Protein AF-A0A822IN46-F1 (afdb_monomer_lite)

Radius of gyration: 21.76 Å; chains: 1; bounding box: 36×29×67 Å

Foldseek 3Di:
DVVVVVVVVVVVVVVVVCVVVVVVVVVVVVVVVVLVVVFPWDWDQDPVGIDIETKDADAAEDDFDDDPDDDNSVSVVVCCVPVNRRYID

Structure (mmCIF, N/CA/C/O backbone):
data_AF-A0A822IN46-F1
#
_entry.id   AF-A0A822IN46-F1
#
loop_
_atom_site.group_PDB
_atom_site.id
_atom_site.type_symbol
_atom_site.label_atom_id
_atom_site.label_alt_id
_atom_site.label_comp_id
_atom_site.label_asym_id
_atom_site.label_entity_id
_atom_site.label_seq_id
_atom_site.pdbx_PDB_ins_code
_atom_site.Cartn_x
_atom_site.Cartn_y
_atom_site.Cartn_z
_atom_site.occupancy
_atom_site.B_iso_or_equiv
_atom_site.auth_seq_id
_atom_site.auth_comp_id
_atom_site.auth_asym_id
_atom_site.auth_atom_id
_atom_site.pdbx_PDB_model_num
ATOM 1 N N . MET A 1 1 ? 16.664 -1.968 -47.526 1.00 68.69 1 MET A N 1
ATOM 2 C CA . MET A 1 1 ? 17.584 -1.366 -46.534 1.00 68.69 1 MET A CA 1
ATOM 3 C C . MET A 1 1 ? 16.860 -0.453 -45.538 1.00 68.69 1 MET A C 1
ATOM 5 O O . MET A 1 1 ? 17.013 -0.674 -44.348 1.00 68.69 1 MET A O 1
ATOM 9 N N . GLY A 1 2 ? 16.018 0.498 -45.981 1.00 91.12 2 GLY A N 1
ATOM 10 C CA . GLY A 1 2 ? 15.327 1.444 -45.080 1.00 91.12 2 GLY A CA 1
ATOM 11 C C . GLY A 1 2 ? 14.419 0.810 -44.013 1.00 91.12 2 GLY A C 1
ATOM 12 O O . GLY A 1 2 ? 14.574 1.113 -42.839 1.00 91.12 2 GLY A O 1
ATOM 13 N N . ILE A 1 3 ? 13.544 -0.130 -44.393 1.00 94.75 3 ILE A N 1
ATOM 14 C CA . ILE A 1 3 ? 12.590 -0.764 -43.458 1.00 94.75 3 ILE A CA 1
ATOM 15 C C . ILE A 1 3 ? 13.308 -1.532 -42.338 1.00 94.75 3 ILE A C 1
ATOM 17 O O . ILE A 1 3 ? 12.959 -1.393 -41.170 1.00 94.75 3 ILE A O 1
ATOM 21 N N . LEU A 1 4 ? 14.344 -2.305 -42.681 1.00 94.94 4 LEU A N 1
ATOM 22 C CA . LEU A 1 4 ? 15.131 -3.065 -41.704 1.00 94.94 4 LEU A CA 1
ATOM 23 C C . LEU A 1 4 ? 15.801 -2.138 -40.679 1.00 94.94 4 LEU A C 1
ATOM 25 O O . LEU A 1 4 ? 15.751 -2.404 -39.483 1.00 94.94 4 LEU A O 1
ATOM 29 N N . MET A 1 5 ? 16.379 -1.028 -41.142 1.00 95.12 5 MET A N 1
ATOM 30 C CA . MET A 1 5 ? 17.006 -0.034 -40.272 1.00 95.12 5 MET A CA 1
ATOM 31 C C . MET A 1 5 ? 15.987 0.615 -39.324 1.00 95.12 5 MET A C 1
ATOM 33 O O . MET A 1 5 ? 16.260 0.747 -38.135 1.00 95.12 5 MET A O 1
ATOM 37 N N . THR A 1 6 ? 14.791 0.955 -39.816 1.00 96.75 6 THR A N 1
ATOM 38 C CA . THR A 1 6 ? 13.707 1.492 -38.979 1.00 96.75 6 THR A CA 1
ATOM 39 C C . THR A 1 6 ? 13.286 0.506 -37.889 1.00 96.75 6 THR A C 1
ATOM 41 O O . THR A 1 6 ? 13.152 0.900 -36.733 1.00 96.75 6 THR A O 1
ATOM 44 N N . VAL A 1 7 ? 13.122 -0.777 -38.224 1.00 97.62 7 VAL A N 1
ATOM 45 C CA . VAL A 1 7 ? 12.754 -1.814 -37.244 1.00 97.62 7 VAL A CA 1
ATOM 46 C C . VAL A 1 7 ? 13.825 -1.958 -36.163 1.00 97.62 7 VAL A C 1
ATOM 48 O O . VAL A 1 7 ? 13.492 -1.998 -34.981 1.00 97.62 7 VAL A O 1
ATOM 51 N N . ILE A 1 8 ? 15.105 -1.975 -36.544 1.00 97.88 8 ILE A N 1
ATOM 52 C CA . ILE A 1 8 ? 16.218 -2.062 -35.588 1.00 97.88 8 ILE A CA 1
ATOM 53 C C . ILE A 1 8 ? 16.188 -0.881 -34.615 1.00 97.88 8 ILE A C 1
ATOM 55 O O . ILE A 1 8 ? 16.295 -1.083 -33.408 1.00 97.88 8 ILE A O 1
ATOM 59 N N . ILE A 1 9 ? 15.992 0.340 -35.118 1.00 97.88 9 ILE A N 1
ATOM 60 C CA . ILE A 1 9 ? 15.921 1.536 -34.271 1.00 97.88 9 ILE A CA 1
ATOM 61 C C . ILE A 1 9 ? 14.765 1.422 -33.270 1.00 97.88 9 ILE A C 1
ATOM 63 O O . ILE A 1 9 ? 14.970 1.676 -32.087 1.00 97.88 9 ILE A O 1
ATOM 67 N N . LEU A 1 10 ? 13.576 0.987 -33.701 1.00 98.25 10 LEU A N 1
ATOM 68 C CA . LEU A 1 10 ? 12.429 0.822 -32.800 1.00 98.25 10 LEU A CA 1
ATOM 69 C C . LEU A 1 10 ? 12.697 -0.208 -31.700 1.00 98.25 10 LEU A C 1
ATOM 71 O O . LEU A 1 10 ? 12.404 0.054 -30.535 1.00 98.25 10 LEU A O 1
ATOM 75 N N . VAL A 1 11 ? 13.292 -1.351 -32.048 1.00 98.38 11 VAL A N 1
ATOM 76 C CA . VAL A 1 11 ? 13.654 -2.383 -31.065 1.00 98.38 11 VAL A CA 1
ATOM 77 C C . VAL A 1 11 ? 14.656 -1.839 -30.052 1.00 98.38 11 VAL A C 1
ATOM 79 O O . VAL A 1 11 ? 14.475 -2.042 -28.854 1.00 98.38 11 VAL A O 1
ATOM 82 N N . LEU A 1 12 ? 15.678 -1.112 -30.507 1.00 98.50 12 LEU A N 1
ATOM 83 C CA . LEU A 1 12 ? 16.675 -0.513 -29.620 1.00 98.50 12 LEU A CA 1
ATOM 84 C C . LEU A 1 12 ? 16.061 0.543 -28.698 1.00 98.50 12 LEU A C 1
ATOM 86 O O . LEU A 1 12 ? 16.397 0.576 -27.518 1.00 98.50 12 LEU A O 1
ATOM 90 N N . VAL A 1 13 ? 15.133 1.361 -29.199 1.00 98.44 13 VAL A N 1
ATOM 91 C CA . VAL A 1 13 ? 14.416 2.349 -28.381 1.00 98.44 13 VAL A CA 1
ATOM 92 C C . VAL A 1 13 ? 13.569 1.656 -27.314 1.00 98.44 13 VAL A C 1
ATOM 94 O O . VAL A 1 13 ? 13.662 2.016 -26.144 1.00 98.44 13 VAL A O 1
ATOM 97 N N . VAL A 1 14 ? 12.789 0.632 -27.672 1.00 98.38 14 VAL A N 1
ATOM 98 C CA . VAL A 1 14 ? 11.985 -0.125 -26.696 1.00 98.38 14 VAL A CA 1
ATOM 99 C C . VAL A 1 14 ? 12.883 -0.816 -25.669 1.00 98.38 14 VAL A C 1
ATOM 101 O O . VAL A 1 14 ? 12.619 -0.724 -24.472 1.00 98.38 14 VAL A O 1
ATOM 104 N N 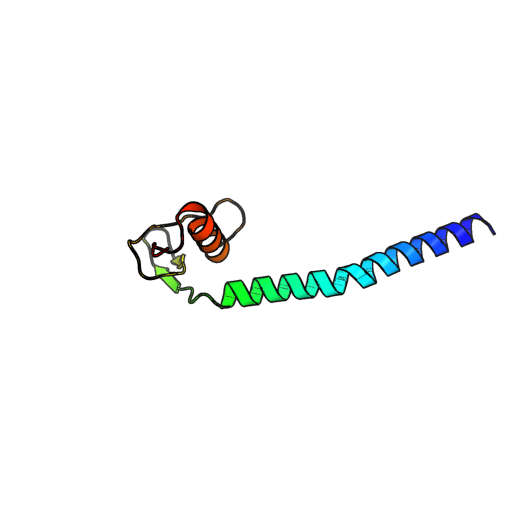. ALA A 1 15 ? 13.970 -1.453 -26.108 1.00 98.19 15 ALA A N 1
ATOM 105 C CA . ALA A 1 15 ? 14.931 -2.090 -25.213 1.00 98.19 15 ALA A CA 1
ATOM 106 C C . ALA A 1 15 ? 15.572 -1.076 -24.254 1.00 98.19 15 ALA A C 1
ATOM 108 O O . ALA A 1 15 ? 15.703 -1.361 -23.067 1.00 98.19 15 ALA A O 1
ATOM 109 N N . MET A 1 16 ? 15.913 0.120 -24.744 1.00 98.12 16 MET A N 1
ATOM 110 C CA . MET A 1 16 ? 16.439 1.207 -23.923 1.00 98.12 16 MET A CA 1
ATOM 111 C C . MET A 1 16 ? 15.409 1.680 -22.892 1.00 98.12 16 MET A C 1
ATOM 113 O O . MET A 1 16 ? 15.751 1.808 -21.722 1.00 98.12 16 MET A O 1
ATOM 117 N N . LEU A 1 17 ? 14.146 1.882 -23.284 1.00 98.31 17 LEU A N 1
ATOM 118 C CA . LEU A 1 17 ? 13.078 2.261 -22.352 1.00 98.31 17 LEU A CA 1
ATOM 119 C C . LEU A 1 17 ? 12.886 1.203 -21.260 1.00 98.31 17 LEU A C 1
ATOM 121 O O . LEU A 1 17 ? 12.876 1.538 -20.079 1.00 98.31 17 LEU A O 1
ATOM 125 N N . VAL A 1 18 ? 12.821 -0.079 -21.630 1.00 98.00 18 VAL A N 1
ATOM 126 C CA . VAL A 1 18 ? 12.707 -1.182 -20.662 1.00 98.00 18 VAL A CA 1
ATOM 127 C C . VAL A 1 18 ? 13.921 -1.226 -19.733 1.00 98.00 18 VAL A C 1
ATOM 129 O O . VAL A 1 18 ? 13.750 -1.332 -18.520 1.00 98.00 18 VAL A O 1
ATOM 132 N N . ALA A 1 19 ? 15.136 -1.099 -20.270 1.00 97.50 19 ALA A N 1
ATOM 133 C CA . ALA A 1 19 ? 16.366 -1.117 -19.480 1.00 97.50 19 ALA A CA 1
ATOM 134 C C . ALA A 1 19 ? 16.435 0.038 -18.468 1.00 97.50 19 ALA A C 1
ATOM 136 O O . ALA A 1 19 ? 16.968 -0.142 -17.374 1.00 97.50 19 ALA A O 1
ATOM 137 N N . LEU A 1 20 ? 15.874 1.202 -18.809 1.00 97.56 20 LEU A N 1
ATOM 138 C CA . LEU A 1 20 ? 15.811 2.361 -17.918 1.00 97.56 20 LEU A CA 1
ATOM 139 C C . LEU A 1 20 ? 14.676 2.257 -16.886 1.00 97.56 20 LEU A C 1
ATOM 141 O O . LEU A 1 20 ? 14.856 2.673 -15.743 1.00 97.56 20 LEU A O 1
ATOM 145 N N . SER A 1 21 ? 13.519 1.700 -17.254 1.00 97.75 21 SER A N 1
ATOM 146 C CA . SER A 1 21 ? 12.344 1.623 -16.374 1.00 97.75 21 SER A CA 1
ATOM 147 C C . SER A 1 21 ? 12.375 0.439 -15.408 1.00 97.75 21 SER A C 1
ATOM 149 O O . SER A 1 21 ? 11.957 0.582 -14.259 1.00 97.75 21 SER A O 1
ATOM 151 N N . LEU A 1 22 ? 12.870 -0.724 -15.841 1.00 97.75 22 LEU A N 1
ATOM 152 C CA . LEU A 1 22 ? 12.781 -1.961 -15.062 1.00 97.75 22 LEU A CA 1
ATOM 153 C C . LEU A 1 22 ? 13.487 -1.876 -13.694 1.00 97.75 22 LEU A C 1
ATOM 155 O O . LEU A 1 22 ? 12.880 -2.284 -12.706 1.00 97.75 22 LEU A O 1
ATOM 159 N N . PRO A 1 23 ? 14.705 -1.312 -13.561 1.00 97.94 23 PRO A N 1
ATOM 160 C CA . PRO A 1 23 ? 15.355 -1.198 -12.256 1.00 97.94 23 PRO A CA 1
ATOM 161 C C . PRO A 1 23 ? 14.577 -0.320 -11.271 1.00 97.94 23 PRO A C 1
ATOM 163 O O . PRO A 1 23 ? 14.540 -0.634 -10.083 1.00 97.94 23 PRO A O 1
ATOM 166 N N . ASN A 1 24 ? 13.952 0.760 -11.750 1.00 97.25 24 ASN A N 1
ATOM 167 C CA . ASN A 1 24 ? 13.141 1.644 -10.912 1.00 97.25 24 ASN A CA 1
ATOM 168 C C . ASN A 1 24 ? 11.861 0.937 -10.473 1.00 97.25 24 ASN A C 1
ATOM 170 O O . ASN A 1 24 ? 11.602 0.861 -9.281 1.00 97.25 24 ASN A O 1
ATOM 174 N N . PHE A 1 25 ? 11.160 0.288 -11.406 1.00 97.56 25 PHE A N 1
ATOM 175 C CA . PHE A 1 25 ? 9.983 -0.515 -11.082 1.00 97.56 25 PHE A CA 1
ATOM 176 C C . PHE A 1 25 ? 10.284 -1.574 -10.009 1.00 97.56 25 PHE A C 1
ATOM 178 O O . PHE A 1 25 ? 9.558 -1.699 -9.029 1.00 97.56 25 PHE A O 1
ATOM 185 N N . MET A 1 26 ? 11.399 -2.300 -10.139 1.00 97.94 26 MET A N 1
ATOM 186 C CA . MET A 1 26 ? 11.789 -3.310 -9.149 1.00 97.94 26 MET A CA 1
ATOM 187 C C . MET A 1 26 ? 12.132 -2.704 -7.781 1.00 97.94 26 MET A C 1
ATOM 189 O O . MET A 1 26 ? 11.845 -3.318 -6.751 1.00 97.94 26 MET A O 1
ATOM 193 N N . ARG A 1 27 ? 12.741 -1.511 -7.750 1.00 97.88 27 ARG A N 1
ATOM 194 C CA . ARG A 1 27 ? 12.994 -0.778 -6.500 1.00 97.88 27 ARG A CA 1
ATOM 195 C C . ARG A 1 27 ? 11.690 -0.344 -5.844 1.00 97.88 27 ARG A C 1
ATOM 197 O O . ARG A 1 27 ? 11.555 -0.551 -4.644 1.00 97.88 27 ARG A O 1
ATOM 204 N N . ASP A 1 28 ? 10.746 0.177 -6.618 1.00 97.25 28 ASP A N 1
ATOM 205 C CA . ASP A 1 28 ? 9.454 0.647 -6.116 1.00 97.25 28 ASP A CA 1
ATOM 206 C C . ASP A 1 28 ? 8.640 -0.516 -5.533 1.00 97.25 28 ASP A C 1
ATOM 208 O O . ASP A 1 28 ? 8.124 -0.417 -4.421 1.00 97.25 28 ASP A O 1
ATOM 212 N N . ILE A 1 29 ? 8.616 -1.669 -6.216 1.00 96.75 29 ILE A N 1
ATOM 213 C CA . ILE A 1 29 ? 7.984 -2.892 -5.696 1.00 96.75 29 ILE A CA 1
ATOM 214 C C . ILE A 1 29 ? 8.628 -3.328 -4.380 1.00 96.75 29 ILE A C 1
ATOM 216 O O . ILE A 1 29 ? 7.925 -3.663 -3.427 1.00 96.75 29 ILE A O 1
ATOM 220 N N . LYS A 1 30 ? 9.963 -3.309 -4.299 1.00 97.38 30 LYS A N 1
ATOM 221 C CA . LYS A 1 30 ? 10.665 -3.666 -3.065 1.00 97.38 30 LYS A CA 1
ATOM 222 C C . LYS A 1 30 ? 10.348 -2.690 -1.929 1.00 97.38 30 LYS A C 1
ATOM 224 O O . LYS A 1 30 ? 10.097 -3.136 -0.816 1.00 97.38 30 LYS A O 1
ATOM 229 N N . GLN A 1 31 ? 10.341 -1.388 -2.199 1.00 96.44 31 GLN A N 1
ATOM 230 C CA . GLN A 1 31 ? 10.011 -0.371 -1.199 1.00 96.44 31 GLN A CA 1
ATOM 231 C C . GLN A 1 31 ? 8.571 -0.513 -0.699 1.00 96.44 31 GLN A C 1
ATOM 233 O O . GLN A 1 31 ? 8.350 -0.454 0.506 1.00 96.44 31 GLN A O 1
ATOM 238 N N . ALA A 1 32 ? 7.614 -0.773 -1.594 1.00 93.44 32 ALA A N 1
ATOM 239 C CA . ALA A 1 32 ? 6.226 -1.029 -1.218 1.00 93.44 32 ALA A CA 1
ATOM 240 C C . ALA A 1 32 ? 6.103 -2.264 -0.307 1.00 93.44 32 ALA A C 1
ATOM 242 O O . ALA A 1 32 ? 5.444 -2.209 0.726 1.00 93.44 32 ALA A O 1
ATOM 243 N N . GLN A 1 33 ? 6.805 -3.355 -0.632 1.00 93.56 33 GLN A N 1
ATOM 244 C CA . GLN A 1 33 ? 6.835 -4.559 0.206 1.00 93.56 33 GLN A CA 1
ATOM 245 C C . GLN A 1 33 ? 7.500 -4.317 1.563 1.00 93.56 33 GLN A C 1
ATOM 247 O O . GLN A 1 33 ? 7.006 -4.795 2.583 1.00 93.56 33 GLN A O 1
ATOM 252 N N . ASP A 1 34 ? 8.624 -3.600 1.589 1.00 95.38 34 ASP A N 1
ATOM 253 C CA . ASP A 1 34 ? 9.334 -3.278 2.828 1.00 95.38 34 ASP A CA 1
ATOM 254 C C . ASP A 1 34 ? 8.471 -2.363 3.723 1.00 95.38 34 ASP A C 1
ATOM 256 O O . ASP A 1 34 ? 8.413 -2.575 4.933 1.00 95.38 34 ASP A O 1
ATOM 260 N N . HIS A 1 35 ? 7.726 -1.415 3.141 1.00 92.06 35 HIS A N 1
ATOM 261 C CA . HIS A 1 35 ? 6.754 -0.587 3.859 1.00 92.06 35 HIS A CA 1
ATOM 262 C C . HIS A 1 35 ? 5.597 -1.418 4.425 1.00 92.06 35 HIS A C 1
ATOM 264 O O . HIS A 1 35 ? 5.330 -1.356 5.623 1.00 92.06 35 HIS A O 1
ATOM 270 N N . GLN A 1 36 ? 4.962 -2.262 3.611 1.00 93.12 36 GLN A N 1
ATOM 271 C CA . GLN A 1 36 ? 3.882 -3.143 4.061 1.00 93.12 36 GLN A CA 1
ATOM 272 C C . GLN A 1 36 ? 4.325 -4.060 5.219 1.00 93.12 36 GLN A C 1
ATOM 274 O O . GLN A 1 36 ? 3.568 -4.281 6.164 1.00 93.12 36 GLN A O 1
ATOM 279 N N . ARG A 1 37 ? 5.561 -4.575 5.164 1.00 92.81 37 ARG A N 1
ATOM 280 C CA . ARG A 1 37 ? 6.167 -5.426 6.206 1.00 92.81 37 ARG A CA 1
ATOM 281 C C . ARG A 1 37 ? 6.614 -4.669 7.451 1.00 92.81 37 ARG A C 1
ATOM 283 O O . ARG A 1 37 ? 6.903 -5.301 8.460 1.00 92.81 37 ARG A O 1
ATOM 290 N N . SER A 1 38 ? 6.725 -3.344 7.377 1.00 93.38 38 SER A N 1
ATOM 291 C CA . SER A 1 38 ? 7.084 -2.523 8.536 1.00 93.38 38 SER A CA 1
ATOM 292 C C . SER A 1 38 ? 5.953 -2.427 9.564 1.00 93.38 38 SER A C 1
ATOM 294 O O . SER A 1 38 ? 6.208 -2.096 10.720 1.00 93.38 38 SER A O 1
ATOM 296 N N . PHE A 1 39 ? 4.722 -2.753 9.163 1.00 92.62 39 PHE A N 1
ATOM 297 C CA . PHE A 1 39 ? 3.580 -2.835 10.062 1.00 92.62 39 PHE A CA 1
ATOM 298 C C . PHE A 1 39 ? 3.509 -4.200 10.752 1.00 92.62 39 PHE A C 1
ATOM 300 O O . PHE A 1 39 ? 3.623 -5.243 10.111 1.00 92.62 39 PHE A O 1
ATOM 307 N N . ASP A 1 40 ? 3.247 -4.185 12.058 1.00 93.62 40 ASP A N 1
ATOM 308 C CA . ASP A 1 40 ? 2.909 -5.378 12.843 1.00 93.62 40 ASP A CA 1
ATOM 309 C C . ASP A 1 40 ? 1.439 -5.761 12.590 1.00 93.62 40 ASP A C 1
ATOM 311 O O . ASP A 1 40 ? 0.549 -5.405 13.372 1.00 93.62 40 ASP A O 1
ATOM 315 N N . SER A 1 41 ? 1.168 -6.411 11.448 1.00 95.75 41 SER A N 1
ATOM 316 C CA . SER A 1 41 ? -0.174 -6.904 11.122 1.00 95.75 41 SER A CA 1
ATOM 317 C C . SER A 1 41 ? -0.544 -8.109 11.993 1.00 95.75 41 SER A C 1
ATOM 319 O O . SER A 1 41 ? 0.289 -8.925 12.391 1.00 95.75 41 SER A O 1
ATOM 321 N N . LYS A 1 42 ? -1.826 -8.198 12.341 1.00 96.50 42 LYS A N 1
ATOM 322 C CA . LYS A 1 42 ? -2.402 -9.209 13.227 1.00 96.50 42 LYS A CA 1
ATOM 323 C C . LYS A 1 42 ? -3.666 -9.751 12.605 1.00 96.50 42 LYS A C 1
ATOM 325 O O . LYS A 1 42 ? -4.385 -9.034 11.918 1.00 96.50 42 LYS A O 1
ATOM 330 N N . ILE A 1 43 ? -3.964 -11.006 12.907 1.00 97.69 43 ILE A N 1
ATOM 331 C CA . ILE A 1 43 ? -5.237 -11.628 12.558 1.00 97.69 43 ILE A CA 1
ATOM 332 C C . ILE A 1 43 ? -6.069 -11.735 13.831 1.00 97.69 43 ILE A C 1
ATOM 334 O O . ILE A 1 43 ? -5.584 -12.223 14.852 1.00 97.69 43 ILE A O 1
ATOM 338 N N . ILE A 1 44 ? -7.315 -11.271 13.769 1.00 97.69 44 ILE A N 1
ATOM 339 C CA . ILE A 1 44 ? -8.316 -11.459 14.819 1.00 97.69 44 ILE A CA 1
ATOM 340 C C . ILE A 1 44 ? -9.460 -12.323 14.292 1.00 97.69 44 ILE A C 1
ATOM 342 O O . ILE A 1 44 ? -9.965 -12.100 13.191 1.00 97.69 44 ILE A O 1
ATOM 346 N N . ASP A 1 45 ? -9.884 -13.303 15.086 1.00 98.31 45 ASP A N 1
ATOM 347 C CA . ASP A 1 45 ? -11.071 -14.097 14.784 1.00 98.31 45 ASP A CA 1
ATOM 348 C C . ASP A 1 45 ? -12.334 -13.298 15.107 1.00 98.31 45 ASP A C 1
ATOM 350 O O . ASP A 1 45 ? -12.513 -12.789 16.217 1.00 98.31 45 ASP A O 1
ATOM 354 N N . THR A 1 46 ? -13.232 -13.194 14.130 1.00 97.69 46 THR A N 1
ATOM 355 C CA . THR A 1 46 ? -14.515 -12.502 14.280 1.00 97.69 46 THR A CA 1
ATOM 356 C C . THR A 1 46 ? -15.673 -13.419 13.904 1.00 97.69 46 THR A C 1
ATOM 358 O O . THR A 1 46 ? -15.485 -14.478 13.305 1.00 97.69 46 THR A O 1
ATOM 361 N N . ALA A 1 47 ? -16.905 -12.990 14.190 1.00 98.25 47 ALA A N 1
ATOM 362 C CA . ALA A 1 47 ? -18.103 -13.700 13.737 1.00 98.25 47 ALA A CA 1
ATOM 363 C C . ALA A 1 47 ? -18.197 -13.820 12.199 1.00 98.25 47 ALA A C 1
ATOM 365 O O . ALA A 1 47 ? -18.896 -14.697 11.698 1.00 98.25 47 ALA A O 1
ATOM 366 N N . CYS A 1 48 ? -17.486 -12.968 11.453 1.00 96.75 48 CYS A N 1
ATOM 367 C CA . CYS A 1 48 ? -17.430 -12.983 9.991 1.00 96.75 48 CYS A CA 1
ATOM 368 C C . CYS A 1 48 ? -16.252 -13.808 9.437 1.00 96.75 48 CYS A C 1
ATOM 370 O O . CYS A 1 48 ? -16.066 -13.856 8.223 1.00 96.75 48 CYS A O 1
ATOM 372 N N . GLY A 1 49 ? -15.456 -14.439 10.307 1.00 98.38 49 GLY A N 1
ATOM 373 C CA . GLY A 1 49 ? -14.197 -15.097 9.961 1.00 98.38 49 GLY A CA 1
ATOM 374 C C . GLY A 1 49 ? -12.960 -14.294 10.391 1.00 98.38 49 GLY A C 1
ATOM 375 O O . GLY A 1 49 ? -13.094 -13.251 11.043 1.00 98.38 49 GLY A O 1
ATOM 376 N N . PRO A 1 50 ? -11.754 -14.788 10.069 1.00 98.12 50 PRO A N 1
ATOM 377 C CA . PRO A 1 50 ? -10.504 -14.116 10.406 1.00 98.12 50 PRO A CA 1
ATOM 378 C C . PRO A 1 50 ? -10.352 -12.809 9.619 1.00 98.12 50 PRO A C 1
ATOM 380 O O . PRO A 1 50 ? -10.574 -12.776 8.408 1.00 98.12 50 PRO A O 1
ATOM 383 N N . ILE A 1 51 ? -9.948 -11.740 10.307 1.00 96.69 51 ILE A N 1
ATOM 384 C CA . ILE A 1 51 ? -9.677 -10.427 9.710 1.00 96.69 51 ILE A CA 1
ATOM 385 C C . ILE A 1 51 ? -8.240 -10.019 10.029 1.00 96.69 51 ILE A C 1
ATOM 387 O O . ILE A 1 51 ? -7.848 -9.995 11.196 1.00 96.69 51 ILE A O 1
ATOM 391 N N . GLU A 1 52 ? -7.469 -9.678 8.996 1.00 96.38 52 GLU A N 1
ATOM 392 C CA . GLU A 1 52 ? -6.149 -9.066 9.149 1.00 96.38 52 GLU A CA 1
ATOM 393 C C . GLU A 1 52 ? -6.276 -7.548 9.344 1.00 96.38 52 GLU A C 1
ATOM 395 O O . GLU A 1 52 ? -7.025 -6.878 8.632 1.00 96.38 52 GLU A O 1
ATOM 400 N N . TYR A 1 53 ? -5.541 -7.001 10.308 1.00 95.94 53 TYR A N 1
ATOM 401 C CA . TYR A 1 53 ? -5.500 -5.574 10.619 1.00 95.94 53 TYR A CA 1
ATOM 402 C C . TYR A 1 53 ? -4.110 -5.170 11.122 1.00 95.94 53 TYR A C 1
ATOM 404 O O . TYR A 1 53 ? -3.330 -6.011 11.556 1.00 95.94 53 TYR A O 1
ATOM 412 N N . ALA A 1 54 ? -3.802 -3.877 11.111 1.00 96.56 54 ALA A N 1
ATOM 413 C CA . ALA A 1 54 ? -2.602 -3.324 11.734 1.00 96.56 54 ALA A CA 1
ATOM 414 C C . ALA A 1 54 ? -2.987 -2.110 12.588 1.00 96.56 54 ALA A C 1
ATOM 416 O O . ALA A 1 54 ? -4.047 -1.528 12.379 1.00 96.56 54 ALA A O 1
ATOM 417 N N . ILE A 1 55 ? -2.143 -1.761 13.562 1.00 95.31 55 ILE A N 1
ATOM 418 C CA . ILE A 1 55 ? -2.324 -0.574 14.408 1.00 95.31 55 ILE A CA 1
ATOM 419 C C . ILE A 1 55 ? -1.144 0.367 14.182 1.00 95.31 55 ILE A C 1
ATOM 421 O O . ILE A 1 55 ? 0.007 -0.068 14.236 1.00 95.31 55 ILE A O 1
ATOM 425 N N . ALA A 1 56 ? -1.419 1.657 13.998 1.00 93.94 56 ALA A N 1
ATOM 426 C CA . ALA A 1 56 ? -0.396 2.693 13.908 1.00 93.94 56 ALA A CA 1
ATOM 427 C C . ALA A 1 56 ? -0.740 3.902 14.788 1.00 93.94 56 ALA A C 1
ATOM 429 O O . ALA A 1 56 ? -1.829 4.465 14.684 1.00 93.94 56 ALA A O 1
ATOM 430 N N . GLY A 1 57 ? 0.226 4.366 15.587 1.00 93.81 57 GLY A N 1
ATOM 431 C CA . GLY A 1 57 ? 0.111 5.548 16.454 1.00 93.81 57 GLY A CA 1
ATOM 432 C C . GLY A 1 57 ? -0.490 5.274 17.836 1.00 93.81 57 GLY A C 1
ATOM 433 O O . GLY A 1 57 ? -0.828 4.144 18.175 1.00 93.81 57 GLY A O 1
ATOM 434 N N . GLU A 1 58 ? -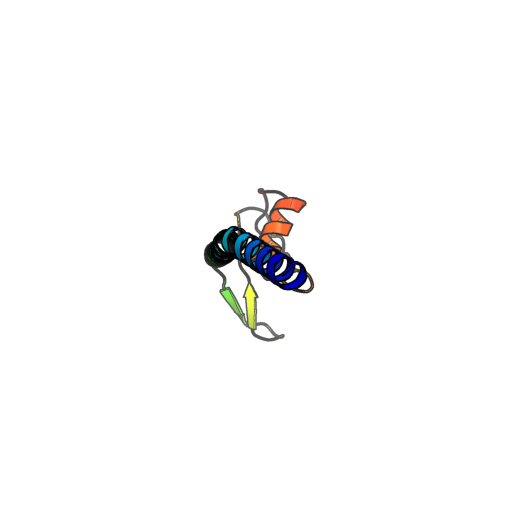0.615 6.328 18.648 1.00 93.75 58 GLU A N 1
ATOM 435 C CA . GLU A 1 58 ? -0.944 6.221 20.085 1.00 93.75 58 GLU A CA 1
ATOM 436 C C . GLU A 1 58 ? -2.123 7.111 20.534 1.00 93.75 58 GLU A C 1
ATOM 438 O O . GLU A 1 58 ? -2.438 7.193 21.718 1.00 93.75 58 GLU A O 1
ATOM 443 N N . GLY A 1 59 ? -2.808 7.767 19.596 1.00 94.88 59 GLY A N 1
ATOM 444 C CA . GLY A 1 59 ? -3.928 8.668 19.876 1.00 94.88 59 GLY A CA 1
ATOM 445 C C . GLY A 1 59 ? -5.301 8.007 20.094 1.00 94.88 59 GLY A C 1
ATOM 446 O O . GLY A 1 59 ? -5.404 6.794 20.323 1.00 94.88 59 GLY A O 1
ATOM 447 N N . PRO A 1 60 ? -6.391 8.798 19.997 1.00 96.38 60 PRO A N 1
ATOM 448 C CA . PRO A 1 60 ? -7.757 8.278 19.984 1.00 96.38 60 PRO A CA 1
ATOM 449 C C . PRO A 1 60 ? -7.944 7.229 18.873 1.00 96.38 60 PRO A C 1
ATOM 451 O O . PRO A 1 60 ? -7.434 7.437 17.768 1.00 96.38 60 PRO A O 1
ATOM 454 N N . PRO A 1 61 ? -8.643 6.108 19.146 1.00 96.69 61 PRO A N 1
ATOM 455 C CA . PRO A 1 61 ? -8.817 5.045 18.164 1.00 96.69 61 PRO A CA 1
ATOM 456 C C . PRO A 1 61 ? -9.727 5.480 17.017 1.00 96.69 61 PRO A C 1
ATOM 458 O O . PRO A 1 61 ? -10.845 5.941 17.257 1.00 96.69 61 PRO A O 1
ATOM 461 N N . VAL A 1 62 ? -9.285 5.246 15.783 1.00 96.56 62 VAL A N 1
ATOM 462 C CA . VAL A 1 62 ? -10.099 5.404 14.575 1.00 96.56 62 VAL A CA 1
ATOM 463 C C . VAL A 1 62 ? -9.988 4.143 13.734 1.00 96.56 62 VAL A C 1
ATOM 465 O O . VAL A 1 62 ? -8.913 3.806 13.263 1.00 96.56 62 VAL A O 1
ATOM 468 N N . LEU A 1 63 ? -11.110 3.457 13.516 1.00 96.06 63 LEU A N 1
ATOM 469 C CA . LEU A 1 63 ? -11.153 2.329 12.591 1.00 96.06 63 LEU A CA 1
ATOM 470 C C . LEU A 1 63 ? -11.138 2.848 11.150 1.00 96.06 63 LEU A C 1
ATOM 472 O O . LEU A 1 63 ? -12.078 3.524 10.731 1.00 96.06 63 LEU A O 1
ATOM 476 N N . VAL A 1 64 ? -10.109 2.482 10.387 1.00 95.69 64 VAL A N 1
ATOM 477 C CA . VAL A 1 64 ? -10.035 2.761 8.949 1.00 95.69 64 VAL A CA 1
ATOM 478 C C . VAL A 1 64 ? -10.316 1.487 8.160 1.00 95.69 64 VAL A C 1
ATOM 480 O O . VAL A 1 64 ? -9.663 0.466 8.348 1.00 95.69 64 VAL A O 1
ATOM 483 N N . VAL A 1 65 ? -11.286 1.557 7.248 1.00 94.38 65 VAL A N 1
ATOM 484 C CA . VAL A 1 65 ? -11.618 0.468 6.322 1.00 94.38 65 VAL A CA 1
ATOM 485 C C . VAL A 1 65 ? -11.208 0.902 4.920 1.00 94.38 65 VAL A C 1
ATOM 487 O O . VAL A 1 65 ? -11.661 1.939 4.437 1.00 94.38 65 VAL A O 1
ATOM 490 N N . HIS A 1 66 ? -10.323 0.140 4.278 1.00 92.69 66 HIS A N 1
ATOM 491 C CA . HIS A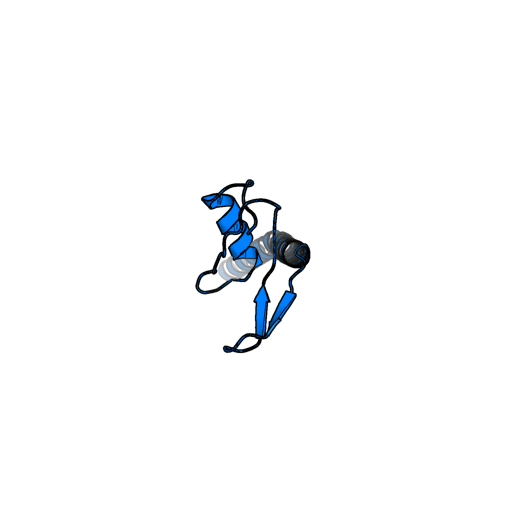 1 66 ? -9.841 0.461 2.936 1.00 92.69 66 HIS A CA 1
ATOM 492 C C . HIS A 1 66 ? -10.909 0.197 1.858 1.00 92.69 66 HIS A C 1
ATOM 494 O O . HIS A 1 66 ? -11.920 -0.469 2.089 1.00 92.69 66 HIS A O 1
ATOM 500 N N . GLY A 1 67 ? -10.677 0.733 0.657 1.00 89.31 67 GLY A N 1
ATOM 501 C CA . GLY A 1 67 ? -11.563 0.568 -0.496 1.00 89.31 67 GLY A CA 1
ATOM 502 C C . GLY A 1 67 ? -11.339 -0.736 -1.272 1.00 89.31 67 GLY A C 1
ATOM 503 O O . GLY A 1 67 ? -10.778 -1.709 -0.771 1.00 89.31 67 GLY A O 1
ATOM 504 N N . VAL A 1 68 ? -11.774 -0.751 -2.535 1.00 88.12 68 VAL A N 1
ATOM 505 C CA . VAL A 1 68 ? -11.537 -1.870 -3.461 1.00 88.12 68 VAL A CA 1
ATOM 506 C C . VAL A 1 68 ? -10.094 -1.821 -3.951 1.00 88.12 68 VAL A C 1
ATOM 508 O O . VAL A 1 68 ? -9.658 -0.774 -4.421 1.00 88.12 68 VAL A O 1
ATOM 511 N N . THR A 1 69 ? -9.400 -2.964 -3.899 1.00 81.56 69 THR A N 1
ATOM 512 C CA . THR A 1 69 ? -7.944 -3.109 -4.102 1.00 81.56 69 THR A CA 1
ATOM 513 C C . THR A 1 69 ? -7.127 -2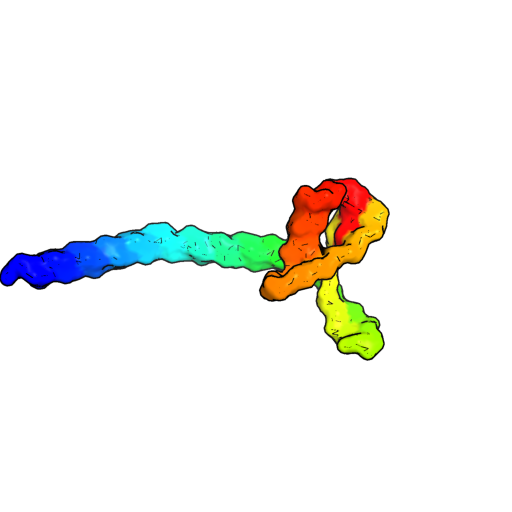.336 -3.056 1.00 81.56 69 THR A C 1
ATOM 515 O O . THR A 1 69 ? -7.240 -1.121 -2.944 1.00 81.56 69 THR A O 1
ATOM 518 N N . GLY A 1 70 ? -6.326 -3.046 -2.257 1.00 86.75 70 GLY A N 1
ATOM 519 C CA . GLY A 1 70 ? -5.561 -2.456 -1.156 1.00 86.75 70 GLY A CA 1
ATOM 520 C C . GLY A 1 70 ? -5.393 -3.416 0.019 1.00 86.75 70 GLY A C 1
ATOM 521 O O . GLY A 1 70 ? -5.538 -4.629 -0.141 1.00 86.75 70 GLY A O 1
ATOM 522 N N . GLY A 1 71 ? -5.102 -2.845 1.184 1.00 93.50 71 GLY A N 1
ATOM 523 C CA . GLY A 1 71 ? -4.871 -3.556 2.435 1.00 93.50 71 GLY A CA 1
ATOM 524 C C . GLY A 1 71 ? -4.766 -2.592 3.617 1.00 93.50 71 GLY A C 1
ATOM 525 O O . GLY A 1 71 ? -5.077 -1.401 3.508 1.00 93.50 71 GLY A O 1
ATOM 526 N N . TYR A 1 72 ? -4.336 -3.115 4.763 1.00 95.38 72 TYR A N 1
ATOM 527 C CA . TYR A 1 72 ? -4.143 -2.330 5.985 1.00 95.38 72 TYR A CA 1
ATOM 528 C C . TYR A 1 72 ? -3.111 -1.202 5.806 1.00 95.38 72 TYR A C 1
ATOM 530 O O . TYR A 1 72 ? -3.265 -0.140 6.399 1.00 95.38 72 TYR A O 1
ATOM 538 N N . ASP A 1 73 ? -2.096 -1.404 4.966 1.00 94.81 73 ASP A N 1
ATOM 539 C CA . ASP A 1 73 ? -1.044 -0.435 4.651 1.00 94.81 73 ASP A CA 1
ATOM 540 C C . ASP A 1 73 ? -1.629 0.808 3.971 1.00 94.81 73 ASP A C 1
ATOM 542 O O . ASP A 1 73 ? -1.451 1.924 4.457 1.00 94.81 73 ASP A O 1
ATOM 546 N N . GLN A 1 74 ? -2.442 0.608 2.930 1.00 94.00 74 GLN A N 1
ATOM 547 C CA . GLN A 1 74 ? -3.173 1.685 2.266 1.00 94.00 74 GLN A CA 1
ATOM 548 C C . GLN A 1 74 ? -4.148 2.377 3.228 1.00 94.00 74 GLN A C 1
ATOM 550 O O . GLN A 1 74 ? -4.268 3.603 3.214 1.00 94.00 74 GLN A O 1
ATOM 555 N N . GLY A 1 75 ? -4.852 1.604 4.063 1.00 94.62 75 GLY A N 1
ATOM 556 C CA . GLY A 1 75 ? -5.753 2.143 5.082 1.00 94.62 75 GLY A CA 1
ATOM 557 C C . GLY A 1 75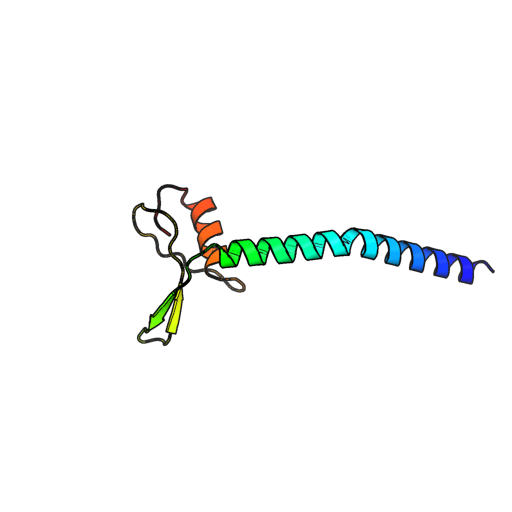 ? -5.028 3.086 6.043 1.00 94.62 75 GLY A C 1
ATOM 558 O O . GLY A 1 75 ? -5.493 4.199 6.282 1.00 94.62 75 GLY A O 1
ATOM 559 N N . ILE A 1 76 ? -3.853 2.685 6.529 1.00 94.75 76 ILE A N 1
ATOM 560 C CA . ILE A 1 76 ? -3.031 3.505 7.419 1.00 94.75 76 ILE A CA 1
ATOM 561 C C . ILE A 1 76 ? -2.526 4.759 6.701 1.00 94.75 76 ILE A C 1
ATOM 563 O O . ILE A 1 76 ? -2.678 5.847 7.254 1.00 94.75 76 ILE A O 1
ATOM 567 N N . THR A 1 77 ? -1.985 4.653 5.482 1.00 93.31 77 THR A N 1
ATOM 568 C CA . THR A 1 77 ? -1.533 5.824 4.706 1.00 93.31 77 THR A CA 1
ATOM 569 C C . THR A 1 77 ? -2.671 6.824 4.500 1.00 93.31 77 THR A C 1
ATOM 571 O O . THR A 1 77 ? -2.543 7.992 4.859 1.00 93.31 77 THR A O 1
ATOM 574 N N . ASN A 1 78 ? -3.830 6.355 4.033 1.00 93.44 78 ASN A N 1
ATOM 575 C CA . ASN A 1 78 ? -4.997 7.211 3.828 1.00 93.44 78 ASN A CA 1
ATOM 576 C C . ASN A 1 78 ? -5.475 7.845 5.141 1.00 93.44 78 ASN A C 1
ATOM 578 O O . ASN A 1 78 ? -5.848 9.018 5.164 1.00 93.44 78 ASN A O 1
ATOM 582 N N . GLY A 1 79 ? -5.478 7.087 6.239 1.00 94.25 79 GLY A N 1
ATOM 583 C CA . GLY A 1 79 ? -5.852 7.606 7.549 1.00 94.25 79 GLY A CA 1
ATOM 584 C C . GLY A 1 79 ? -4.901 8.704 8.027 1.00 94.25 79 GLY A C 1
ATOM 585 O O . GLY A 1 79 ? -5.369 9.735 8.503 1.00 94.25 79 GLY A O 1
ATOM 586 N N . ARG A 1 80 ? -3.585 8.539 7.838 1.00 93.81 80 ARG A N 1
ATOM 587 C CA . ARG A 1 80 ? -2.577 9.559 8.181 1.00 93.81 80 ARG A CA 1
ATOM 588 C C . ARG A 1 80 ? -2.792 10.837 7.374 1.00 93.81 80 ARG A C 1
ATOM 590 O O . ARG A 1 80 ? -2.867 11.909 7.969 1.00 93.81 80 ARG A O 1
ATOM 597 N N . ASP A 1 81 ? -2.994 10.712 6.065 1.00 94.19 81 ASP A N 1
ATOM 598 C CA . ASP A 1 81 ? -3.159 11.857 5.161 1.00 94.19 81 ASP A CA 1
ATOM 599 C C . ASP A 1 81 ? -4.447 12.657 5.421 1.00 94.19 81 ASP A C 1
ATOM 601 O O . ASP A 1 81 ? -4.465 13.876 5.258 1.00 94.19 81 ASP A O 1
ATOM 605 N N . ASN A 1 82 ? -5.532 11.991 5.832 1.00 94.50 82 ASN A N 1
ATOM 606 C CA . ASN A 1 82 ? -6.844 12.631 5.991 1.00 94.50 82 ASN A CA 1
ATOM 607 C C . ASN A 1 82 ? -7.177 13.029 7.439 1.00 94.50 82 ASN A C 1
ATOM 609 O O . ASN A 1 82 ? -7.918 13.988 7.651 1.00 94.50 82 ASN A O 1
ATOM 613 N N . ILE A 1 83 ? -6.676 12.292 8.435 1.00 93.25 83 ILE A N 1
ATOM 614 C CA . ILE A 1 83 ? -7.005 12.485 9.862 1.00 93.25 83 ILE A CA 1
ATOM 615 C C . ILE A 1 83 ? -5.835 13.148 10.610 1.00 93.25 83 ILE A C 1
ATOM 617 O O . ILE A 1 83 ? -6.047 13.852 11.600 1.00 93.25 83 ILE A O 1
ATOM 621 N N . GLY A 1 84 ? -4.604 12.964 10.128 1.00 88.50 84 GLY A N 1
ATOM 622 C CA . GLY A 1 84 ? -3.382 13.484 10.734 1.00 88.50 84 GLY A CA 1
ATOM 623 C C . GLY A 1 84 ? -2.734 12.543 11.756 1.00 88.50 84 GLY A C 1
ATOM 624 O O . GLY A 1 84 ? -3.291 11.528 12.177 1.00 88.50 84 GLY A O 1
ATOM 625 N N . GLU A 1 85 ? -1.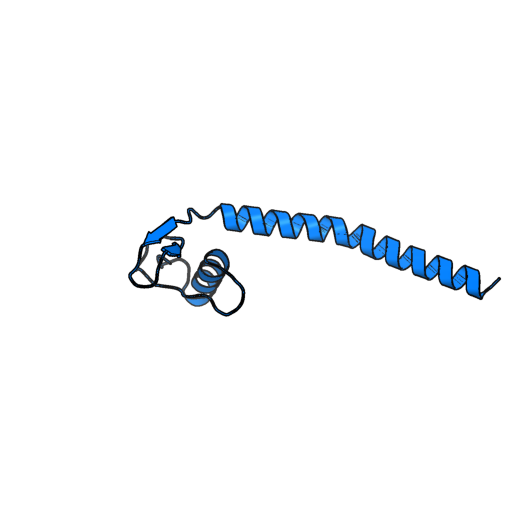527 12.911 12.191 1.00 88.00 85 GLU A N 1
ATOM 626 C CA . GLU A 1 85 ? -0.641 12.050 12.992 1.00 88.00 85 GLU A CA 1
ATOM 627 C C . GLU A 1 85 ? -1.118 11.778 14.434 1.00 88.00 85 GLU A C 1
ATOM 629 O O . GLU A 1 85 ? -0.638 10.856 15.096 1.00 88.00 85 GLU A O 1
ATOM 634 N N . GLY A 1 86 ? -2.073 12.567 14.936 1.00 91.94 86 GLY A N 1
ATOM 635 C CA . GLY A 1 86 ? -2.528 12.527 16.330 1.00 91.94 86 GLY A CA 1
ATOM 636 C C . GLY A 1 86 ? -3.484 11.384 16.679 1.00 91.94 86 GLY A C 1
ATOM 637 O O . GLY A 1 86 ? -3.913 11.304 17.828 1.00 91.94 86 GLY A O 1
ATOM 638 N N . SER A 1 87 ? -3.838 10.528 15.718 1.00 94.75 87 SER A N 1
ATOM 639 C CA . SER A 1 87 ? -4.777 9.415 15.911 1.00 94.75 87 SER A CA 1
ATOM 640 C C . SER A 1 87 ? -4.068 8.064 15.965 1.00 94.75 87 SER A C 1
ATOM 642 O O . SER A 1 87 ? -2.968 7.882 15.427 1.00 94.75 87 SER A O 1
ATOM 644 N N . ARG A 1 88 ? -4.721 7.097 16.615 1.00 95.62 88 ARG A N 1
ATOM 645 C CA . ARG A 1 88 ? -4.351 5.685 16.531 1.00 95.62 88 ARG A CA 1
ATOM 646 C C . ARG A 1 88 ? -5.260 5.008 15.518 1.00 95.62 88 ARG A C 1
ATOM 648 O O . ARG A 1 88 ? -6.440 4.799 15.798 1.00 95.62 88 ARG A O 1
ATOM 655 N N . LEU A 1 89 ? -4.688 4.740 14.353 1.00 95.38 89 LEU A N 1
ATOM 656 C CA . LEU A 1 89 ? -5.333 4.071 13.228 1.00 95.38 89 LEU A CA 1
ATOM 657 C C . LEU A 1 89 ? -5.262 2.556 13.423 1.00 95.38 89 LEU A C 1
ATOM 659 O O . LEU A 1 89 ? -4.222 2.104 13.965 1.00 95.38 89 LEU A O 1
#

Sequence (89 aa):
MGILMTVIILVLVVAMLVALSLPNFMRDIKQAQDHQRSFDSKIIDTACGPIEYAIAGEGPPVLVVHGVTGGYDQGITNGRDNIGEGSRL

pLDDT: mean 94.95, std 4.09, range [68.69, 98.5]

Secondary structure (DSSP, 8-state):
-HHHHHHHHHHHHHHHHHHHHHHHHHHHHHHHHHHHHHS--EEEEETTEEEEE----SSSB------SS--HHHHHHHHHHHH-TTSB-